Protein AF-A0A7S4FDJ5-F1 (afdb_monomer)

Radius of gyration: 20.43 Å; Cα contacts (8 Å, |Δi|>4): 262; chains: 1; bounding box: 41×61×43 Å

Secondary structure (DSSP, 8-state):
-B-TTSSEEEEE--EE-BTB-EE---EEEEETTTTEEEEEEESS-PPS-BS-EEEE-TTSEEEEE--EEETTEEE---EEEEE-GGGGS-B-TTS-EEE-EEEEE-S-TTTGGGS---TT--S-----PPPPP-PPPP----------

Structure (mmCIF, N/CA/C/O backbone):
data_AF-A0A7S4FDJ5-F1
#
_entry.id   AF-A0A7S4FDJ5-F1
#
loop_
_atom_site.group_PDB
_atom_site.id
_atom_site.type_symbol
_atom_site.label_atom_id
_atom_site.label_alt_id
_atom_site.label_comp_id
_atom_site.label_asym_id
_atom_site.label_entity_id
_atom_site.label_seq_id
_atom_site.pdbx_PDB_ins_code
_atom_site.Cartn_x
_atom_site.Cartn_y
_atom_site.Cartn_z
_atom_site.occupancy
_atom_site.B_iso_or_equiv
_atom_site.auth_seq_id
_atom_site.auth_comp_id
_atom_site.auth_asym_id
_atom_site.auth_atom_id
_atom_site.pdbx_PDB_model_num
ATOM 1 N N . ALA A 1 1 ? 2.065 -1.115 7.307 1.00 95.06 1 ALA A N 1
ATOM 2 C CA . ALA A 1 1 ? 1.597 -0.122 8.303 1.00 95.06 1 ALA A CA 1
ATOM 3 C C . ALA A 1 1 ? 0.457 -0.717 9.131 1.00 95.06 1 ALA A C 1
ATOM 5 O O . ALA A 1 1 ? -0.239 -1.578 8.614 1.00 95.06 1 ALA A O 1
ATOM 6 N N . VAL A 1 2 ? 0.258 -0.301 10.382 1.00 95.44 2 VAL A N 1
ATOM 7 C CA . VAL A 1 2 ? -0.834 -0.790 11.257 1.00 95.44 2 VAL A CA 1
ATOM 8 C C . VAL A 1 2 ? -1.870 0.324 11.432 1.00 95.44 2 VAL A C 1
ATOM 10 O O . VAL A 1 2 ? -1.478 1.490 11.444 1.00 95.44 2 VAL A O 1
ATOM 13 N N . ASP A 1 3 ? -3.166 -0.003 11.499 1.00 93.00 3 ASP A N 1
ATOM 14 C CA . ASP A 1 3 ? -4.212 0.993 11.783 1.00 93.00 3 ASP A CA 1
ATOM 15 C C . ASP A 1 3 ? -4.062 1.628 13.181 1.00 93.00 3 ASP A C 1
ATOM 17 O O . ASP A 1 3 ? -3.417 1.049 14.057 1.00 93.00 3 ASP A O 1
ATOM 21 N N . PRO A 1 4 ? -4.646 2.819 13.420 1.00 92.62 4 PRO A N 1
ATOM 22 C CA . PRO A 1 4 ? -4.524 3.505 14.711 1.00 92.62 4 PRO A CA 1
ATOM 23 C C . PRO A 1 4 ? -5.049 2.691 15.900 1.00 92.62 4 PRO A C 1
ATOM 25 O O . PRO A 1 4 ? -4.560 2.846 17.015 1.00 92.62 4 PRO A O 1
ATOM 28 N N . ASP A 1 5 ? -6.019 1.810 15.649 1.00 91.38 5 ASP A N 1
ATOM 29 C CA . ASP A 1 5 ? -6.615 0.937 16.659 1.00 91.38 5 ASP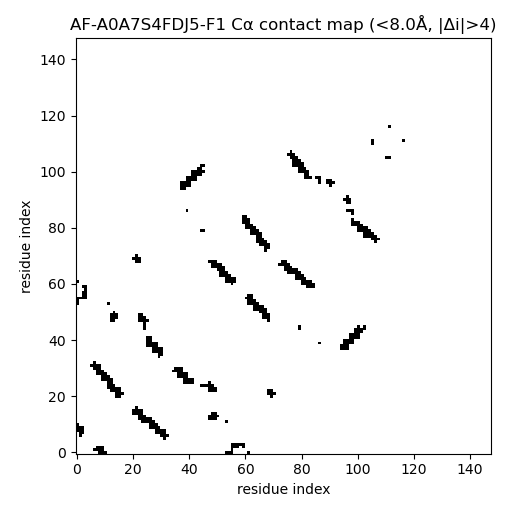 A CA 1
ATOM 30 C C . ASP A 1 5 ? -5.785 -0.332 16.935 1.00 91.38 5 ASP A C 1
ATOM 32 O O . ASP A 1 5 ? -6.124 -1.091 17.845 1.00 91.38 5 ASP A O 1
ATOM 36 N N . GLY A 1 6 ? -4.746 -0.620 16.144 1.00 92.88 6 GLY A N 1
ATOM 37 C CA . GLY A 1 6 ? -3.955 -1.847 16.272 1.00 92.88 6 GLY A CA 1
ATOM 38 C C . GLY A 1 6 ? -4.717 -3.134 15.927 1.00 92.88 6 GLY A C 1
ATOM 39 O O . GLY A 1 6 ? -4.347 -4.211 16.389 1.00 92.88 6 GLY A O 1
ATOM 40 N N . LYS A 1 7 ? -5.799 -3.047 15.148 1.00 91.50 7 LYS A N 1
ATOM 41 C CA . LYS A 1 7 ? -6.683 -4.167 14.778 1.00 91.50 7 LYS A CA 1
ATOM 42 C C . LYS A 1 7 ? -6.348 -4.766 13.422 1.00 91.50 7 LYS A C 1
ATOM 44 O O . LYS A 1 7 ? -6.707 -5.921 13.162 1.00 91.50 7 LYS A O 1
ATOM 49 N N . ALA A 1 8 ? -5.701 -4.001 12.550 1.00 93.44 8 ALA A N 1
ATOM 50 C CA . ALA A 1 8 ? -5.352 -4.461 11.221 1.00 93.44 8 ALA A CA 1
ATOM 51 C C . ALA A 1 8 ? -3.992 -3.955 10.746 1.00 93.44 8 ALA A C 1
ATOM 53 O O . ALA A 1 8 ? -3.604 -2.810 10.969 1.00 93.44 8 ALA A O 1
ATOM 54 N N . MET A 1 9 ? -3.295 -4.820 10.016 1.00 96.00 9 MET A N 1
ATOM 55 C CA . MET A 1 9 ? -2.073 -4.479 9.300 1.00 96.00 9 MET A CA 1
ATOM 56 C C . MET A 1 9 ? -2.365 -4.351 7.807 1.00 96.00 9 MET A C 1
ATOM 58 O O . MET A 1 9 ? -3.136 -5.125 7.250 1.00 96.00 9 MET A O 1
ATOM 62 N N . TYR A 1 10 ? -1.718 -3.389 7.162 1.00 95.94 10 TYR A N 1
ATOM 63 C CA . TYR A 1 10 ? -1.822 -3.105 5.740 1.00 95.94 10 TYR A CA 1
ATOM 64 C C . TYR A 1 10 ? -0.460 -3.268 5.079 1.00 95.94 10 TYR A C 1
ATOM 66 O O . TYR A 1 10 ? 0.544 -2.730 5.569 1.00 95.94 10 TYR A O 1
ATOM 74 N N . VAL A 1 11 ? -0.445 -3.993 3.964 1.00 97.69 11 VAL A N 1
ATOM 75 C CA . VAL A 1 11 ? 0.749 -4.291 3.171 1.00 97.69 11 VAL A CA 1
ATOM 76 C C . VAL A 1 11 ? 0.460 -3.927 1.725 1.00 97.69 11 VAL A C 1
ATOM 78 O O . VAL A 1 11 ? -0.496 -4.432 1.147 1.00 97.69 11 VAL A O 1
ATOM 81 N N . PHE A 1 12 ? 1.271 -3.036 1.165 1.00 97.75 12 PHE A N 1
ATOM 82 C CA . PHE A 1 12 ? 1.195 -2.637 -0.234 1.00 97.75 12 PHE A CA 1
ATOM 83 C C . PHE A 1 12 ? 2.441 -3.128 -0.966 1.00 97.75 12 PHE A C 1
ATOM 85 O O . PHE A 1 12 ? 3.538 -3.051 -0.416 1.00 97.75 12 PHE A O 1
ATOM 92 N N . GLY A 1 13 ? 2.278 -3.594 -2.200 1.00 97.38 13 GLY A N 1
ATOM 93 C CA . GLY A 1 13 ? 3.375 -3.887 -3.117 1.00 97.38 13 GLY A CA 1
ATOM 94 C C . GLY A 1 13 ? 4.389 -4.916 -2.605 1.00 97.38 13 GLY A C 1
ATOM 95 O O . GLY A 1 13 ? 4.030 -5.963 -2.074 1.00 97.38 13 GLY A O 1
ATOM 96 N N . GLY A 1 14 ? 5.678 -4.635 -2.812 1.00 97.19 14 GLY A N 1
ATOM 97 C CA . GLY A 1 14 ? 6.773 -5.581 -2.572 1.00 97.19 14 GLY A CA 1
ATOM 98 C C . GLY A 1 14 ? 7.261 -6.233 -3.865 1.00 97.19 14 GLY A C 1
ATOM 99 O O . GLY A 1 14 ? 6.820 -5.868 -4.955 1.00 97.19 14 GLY A O 1
ATOM 100 N N . ALA A 1 15 ? 8.206 -7.167 -3.761 1.00 95.94 15 ALA A N 1
ATOM 101 C CA . ALA A 1 15 ? 8.771 -7.863 -4.912 1.00 95.94 15 ALA A CA 1
ATOM 102 C C . ALA A 1 15 ? 8.858 -9.370 -4.676 1.00 95.94 15 ALA A C 1
ATOM 104 O O . ALA A 1 15 ? 9.238 -9.829 -3.603 1.00 95.94 15 ALA A O 1
ATOM 105 N N . ASP A 1 16 ? 8.534 -10.125 -5.720 1.00 93.94 16 ASP A N 1
ATOM 106 C CA . ASP A 1 16 ? 8.786 -11.558 -5.802 1.00 93.94 16 ASP A CA 1
ATOM 107 C C . ASP A 1 16 ? 9.920 -11.789 -6.802 1.00 93.94 16 ASP A C 1
ATOM 109 O O . ASP A 1 16 ? 9.777 -11.484 -7.986 1.00 93.94 16 ASP A O 1
ATOM 113 N N . CYS A 1 17 ? 11.054 -12.291 -6.315 1.00 91.31 17 CYS A N 1
ATOM 114 C CA . CYS A 1 17 ? 12.243 -12.589 -7.114 1.00 91.31 17 CYS A CA 1
ATOM 115 C C . CYS A 1 17 ? 12.453 -14.092 -7.355 1.00 91.31 17 CYS A C 1
ATOM 117 O O . CYS A 1 17 ? 13.524 -14.483 -7.812 1.00 91.31 17 CYS A O 1
ATOM 119 N N . SER A 1 18 ? 11.453 -14.939 -7.085 1.00 92.06 18 SER A N 1
ATOM 120 C CA . SER A 1 18 ? 11.556 -16.390 -7.306 1.00 92.06 18 SER A CA 1
ATOM 121 C C . SER A 1 18 ? 11.685 -16.775 -8.789 1.00 92.06 18 SER A C 1
ATOM 123 O O . SER A 1 18 ? 12.358 -17.750 -9.114 1.00 92.06 18 SER A O 1
ATOM 125 N N . ALA A 1 19 ? 11.089 -15.994 -9.698 1.00 85.75 19 ALA A N 1
ATOM 126 C CA . ALA A 1 19 ? 11.122 -16.218 -11.147 1.00 85.75 19 ALA A CA 1
ATOM 127 C C . ALA A 1 19 ? 11.228 -14.889 -11.918 1.00 85.75 19 ALA A C 1
ATOM 129 O O . ALA A 1 19 ? 10.301 -14.466 -12.621 1.00 85.75 19 ALA A O 1
ATOM 130 N N . GLY A 1 20 ? 12.378 -14.228 -11.754 1.00 86.38 20 GLY A N 1
ATOM 131 C CA . GLY A 1 20 ? 12.600 -12.853 -12.197 1.00 86.38 20 GLY A CA 1
ATOM 132 C C . GLY A 1 20 ? 11.916 -11.871 -11.249 1.00 86.38 20 GLY A C 1
ATOM 133 O O . GLY A 1 20 ? 10.765 -12.066 -10.871 1.00 86.38 20 GLY A O 1
ATOM 134 N N . CYS A 1 21 ? 12.630 -10.829 -10.830 1.00 88.75 21 CYS A N 1
ATOM 135 C CA . CYS A 1 21 ? 12.099 -9.876 -9.864 1.00 88.75 21 CYS A CA 1
ATOM 136 C C . CYS A 1 21 ? 10.904 -9.099 -10.427 1.00 88.75 21 CYS A C 1
ATOM 138 O O . CYS A 1 21 ? 11.037 -8.308 -11.362 1.00 88.75 21 CYS A O 1
ATOM 140 N N . LYS A 1 22 ? 9.725 -9.327 -9.843 1.00 93.31 22 LYS A N 1
ATOM 141 C CA . LYS A 1 22 ? 8.463 -8.682 -10.211 1.00 93.31 22 LYS A CA 1
ATOM 142 C C . LYS A 1 22 ? 7.915 -7.923 -9.018 1.00 93.31 22 LYS A C 1
ATOM 144 O O . LYS A 1 22 ? 7.561 -8.526 -8.005 1.00 93.31 22 LYS A O 1
ATOM 149 N N . CYS A 1 23 ? 7.814 -6.606 -9.158 1.00 96.12 23 CYS A N 1
ATOM 150 C CA . CYS A 1 23 ? 7.136 -5.780 -8.168 1.00 96.12 23 CYS A CA 1
ATOM 151 C C . CYS A 1 23 ? 5.621 -5.988 -8.242 1.00 96.12 23 CYS A C 1
ATOM 153 O O . CYS A 1 23 ? 5.075 -6.215 -9.326 1.00 96.12 23 CYS A O 1
ATOM 155 N N . LYS A 1 24 ? 4.959 -5.862 -7.095 1.00 96.44 24 LYS A N 1
ATOM 156 C CA . LYS A 1 24 ? 3.506 -5.928 -6.941 1.00 96.44 24 LYS A CA 1
ATOM 157 C C . LYS A 1 24 ? 2.918 -4.535 -6.703 1.00 96.44 24 LYS A C 1
ATOM 159 O O . LYS A 1 24 ? 3.627 -3.622 -6.276 1.00 96.44 24 LYS A O 1
ATOM 164 N N . ASP A 1 25 ? 1.637 -4.388 -6.998 1.00 96.06 25 ASP A N 1
ATOM 165 C CA . ASP A 1 25 ? 0.800 -3.195 -6.807 1.00 96.06 25 ASP A CA 1
ATOM 166 C C . ASP A 1 25 ? -0.472 -3.498 -5.999 1.00 96.06 25 ASP A C 1
ATOM 168 O O . ASP A 1 25 ? -1.356 -2.651 -5.875 1.00 96.06 25 ASP A O 1
ATOM 172 N N . ASP A 1 26 ? -0.591 -4.704 -5.448 1.00 96.06 26 ASP A N 1
ATOM 173 C CA . ASP A 1 26 ? -1.737 -5.092 -4.649 1.00 96.06 26 ASP A CA 1
ATOM 174 C C . ASP A 1 26 ? -1.640 -4.550 -3.220 1.00 96.06 26 ASP A C 1
ATOM 176 O O . ASP A 1 26 ? -0.564 -4.325 -2.657 1.00 96.06 26 ASP A O 1
ATOM 180 N N . LEU A 1 27 ? -2.814 -4.314 -2.637 1.00 96.12 27 LEU A N 1
ATOM 181 C CA . LEU A 1 27 ? -2.975 -3.882 -1.261 1.00 96.12 27 LEU A CA 1
ATOM 182 C C . LEU A 1 27 ? -3.693 -4.981 -0.485 1.00 96.12 27 LEU A C 1
ATOM 184 O O . LEU A 1 27 ? -4.750 -5.463 -0.885 1.00 96.12 27 LEU A O 1
ATOM 188 N N . TRP A 1 28 ? -3.126 -5.350 0.652 1.00 96.00 28 TRP A N 1
ATOM 189 C CA . TRP A 1 28 ? -3.643 -6.391 1.524 1.00 96.00 28 TRP A CA 1
ATOM 190 C C . TRP A 1 28 ? -3.909 -5.845 2.914 1.00 96.00 28 TRP A C 1
ATOM 192 O O . TRP A 1 28 ? -3.139 -5.039 3.438 1.00 96.00 28 TRP A O 1
ATOM 202 N N . ARG A 1 29 ? -4.984 -6.339 3.527 1.00 94.94 29 ARG A N 1
ATOM 203 C CA . ARG A 1 29 ? -5.332 -6.106 4.924 1.00 94.94 29 ARG A CA 1
ATOM 204 C C . ARG A 1 29 ? -5.284 -7.425 5.679 1.00 94.94 29 ARG A C 1
ATOM 206 O O . ARG A 1 29 ? -5.934 -8.386 5.288 1.00 94.94 29 ARG A O 1
ATOM 213 N N . PHE A 1 30 ? -4.579 -7.452 6.797 1.00 94.50 30 PHE A N 1
ATOM 214 C CA . PHE A 1 30 ? -4.612 -8.549 7.752 1.00 94.50 30 PHE A CA 1
ATOM 215 C C . PHE A 1 30 ? -5.416 -8.134 8.976 1.00 94.50 30 PHE A C 1
ATOM 217 O O . PHE A 1 30 ? -5.046 -7.178 9.657 1.00 94.50 30 PHE A O 1
ATOM 224 N N . SER A 1 31 ? -6.505 -8.841 9.270 1.00 93.19 31 SER A N 1
ATOM 225 C CA . SER A 1 31 ? -7.199 -8.711 10.549 1.00 93.19 31 SER A CA 1
ATOM 226 C C . SER A 1 31 ? -6.418 -9.456 11.622 1.00 93.19 31 SER A C 1
ATOM 228 O O . SER A 1 31 ? -6.283 -10.675 11.555 1.00 93.19 31 SER A O 1
ATOM 230 N N . ILE A 1 32 ? -5.951 -8.732 12.638 1.00 92.88 32 ILE A N 1
ATOM 231 C CA . ILE A 1 32 ? -5.180 -9.320 13.740 1.00 92.88 32 ILE A CA 1
ATOM 232 C C . ILE A 1 32 ? -6.076 -10.214 14.601 1.00 92.88 32 ILE A C 1
ATOM 234 O O . ILE A 1 32 ? -5.686 -11.322 14.947 1.00 92.88 32 ILE A O 1
ATOM 238 N N . ALA A 1 33 ? -7.298 -9.762 14.896 1.00 90.62 33 ALA A N 1
ATOM 239 C CA . ALA A 1 33 ? -8.242 -10.520 15.716 1.00 90.62 33 ALA A CA 1
ATOM 240 C C . ALA A 1 33 ? -8.706 -11.821 15.039 1.00 90.62 33 ALA A C 1
ATOM 242 O O . ALA A 1 33 ? -8.822 -12.846 15.704 1.00 90.62 33 ALA A O 1
ATOM 243 N N . ALA A 1 34 ? -8.969 -11.783 13.728 1.00 90.56 34 ALA A N 1
ATOM 244 C CA . ALA A 1 34 ? -9.429 -12.956 12.985 1.00 90.56 34 ALA A CA 1
ATOM 245 C C . ALA A 1 34 ? -8.279 -13.822 12.444 1.00 90.56 34 ALA A C 1
ATOM 247 O O . ALA A 1 34 ? -8.512 -14.958 12.044 1.00 90.56 34 ALA A O 1
ATOM 248 N N . GLY A 1 35 ? -7.052 -13.296 12.392 1.00 92.56 35 GLY A N 1
ATOM 249 C CA . GLY A 1 35 ? -5.919 -13.973 11.761 1.00 92.56 35 GLY A CA 1
ATOM 250 C C . GLY A 1 35 ? -6.099 -14.167 10.252 1.00 92.56 35 GLY A C 1
ATOM 251 O O . GLY A 1 35 ? -5.599 -15.140 9.692 1.00 92.56 35 GLY A O 1
ATOM 252 N N . GLN A 1 36 ? -6.846 -13.279 9.593 1.00 92.94 36 GLN A N 1
ATOM 253 C CA . GLN A 1 36 ? -7.282 -13.449 8.206 1.00 92.94 36 GLN A CA 1
ATOM 254 C C . GLN A 1 36 ? -6.773 -12.332 7.304 1.00 92.94 36 GLN A C 1
ATOM 256 O O . GLN A 1 36 ? -6.809 -11.154 7.665 1.00 92.94 36 GLN A O 1
ATOM 261 N N . TRP A 1 37 ? -6.340 -12.723 6.108 1.00 94.75 37 TRP A N 1
ATOM 262 C CA . TRP A 1 37 ? -5.986 -11.810 5.031 1.00 94.75 37 TRP A CA 1
ATOM 263 C C . TRP A 1 37 ? -7.196 -11.529 4.148 1.00 94.75 37 TRP A C 1
ATOM 265 O O . TRP A 1 37 ? -7.936 -12.438 3.781 1.00 94.75 37 TRP A O 1
ATOM 275 N N . THR A 1 38 ? -7.350 -10.268 3.774 1.00 92.50 38 THR A N 1
ATOM 276 C CA . THR A 1 38 ? -8.339 -9.786 2.814 1.00 92.50 38 THR A CA 1
ATOM 277 C C . THR A 1 38 ? -7.613 -8.930 1.795 1.00 92.50 38 THR A C 1
ATOM 279 O O . THR A 1 38 ? -6.866 -8.016 2.167 1.00 92.50 38 THR A O 1
ATOM 282 N N . ARG A 1 39 ? -7.820 -9.211 0.510 1.00 93.06 39 ARG A N 1
ATOM 283 C CA . ARG A 1 39 ? -7.278 -8.366 -0.545 1.00 93.06 39 ARG A CA 1
ATOM 284 C C . ARG A 1 39 ? -8.150 -7.126 -0.686 1.00 93.06 39 ARG A C 1
ATOM 286 O O . ARG A 1 39 ? -9.379 -7.199 -0.669 1.00 93.06 39 ARG A O 1
ATOM 293 N N . LEU A 1 40 ? -7.502 -5.975 -0.811 1.00 92.12 40 LEU A N 1
ATOM 294 C CA . LEU A 1 40 ? -8.169 -4.724 -1.121 1.00 92.12 40 LEU A CA 1
ATOM 295 C C . LEU A 1 40 ? -8.020 -4.462 -2.617 1.00 92.12 40 LEU A C 1
ATOM 297 O O . LEU A 1 40 ? -6.915 -4.238 -3.112 1.00 92.12 40 LEU A O 1
ATOM 301 N N . VAL A 1 41 ? -9.130 -4.520 -3.350 1.00 89.62 41 VAL A N 1
ATOM 302 C CA . VAL A 1 41 ? -9.148 -4.286 -4.796 1.00 89.62 41 VAL A CA 1
ATOM 303 C C . VAL A 1 41 ? -9.001 -2.790 -5.041 1.00 89.62 41 VAL A C 1
ATOM 305 O O . VAL A 1 41 ? -9.942 -2.016 -4.862 1.00 89.62 41 VAL A O 1
ATOM 308 N N . VAL A 1 42 ? -7.791 -2.402 -5.436 1.00 87.81 42 VAL A N 1
ATOM 309 C CA . VAL A 1 42 ? -7.414 -1.027 -5.764 1.00 87.81 42 VAL A CA 1
ATOM 310 C C . VAL A 1 42 ? -7.789 -0.734 -7.215 1.00 87.81 42 VAL A C 1
ATOM 312 O O . VAL A 1 42 ? -7.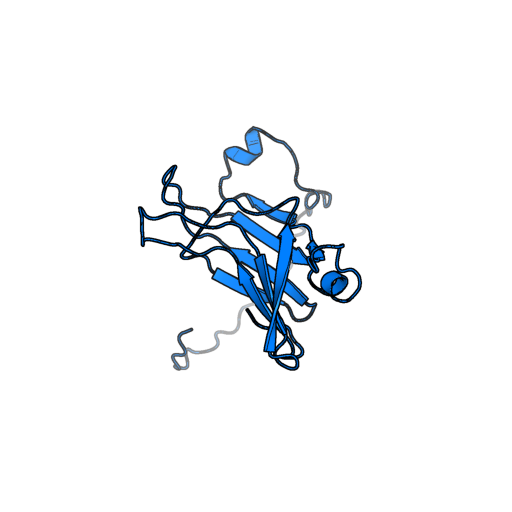206 -1.326 -8.119 1.00 87.81 42 VAL A O 1
ATOM 315 N N . GLN A 1 43 ? -8.747 0.167 -7.462 1.00 85.00 43 GLN A N 1
ATOM 316 C CA . GLN A 1 43 ? -9.095 0.544 -8.847 1.00 85.00 43 GLN A CA 1
ATOM 317 C C . GLN A 1 43 ? -8.162 1.629 -9.394 1.00 85.00 43 GLN A C 1
ATOM 319 O O . GLN A 1 43 ? -7.780 1.595 -10.560 1.00 85.00 43 GLN A O 1
ATOM 324 N N . THR A 1 44 ? -7.772 2.567 -8.530 1.00 89.81 44 THR A N 1
ATOM 325 C CA . THR A 1 44 ? -6.811 3.636 -8.825 1.00 89.81 44 THR A CA 1
ATOM 326 C C . THR A 1 44 ? -5.731 3.618 -7.755 1.00 89.81 44 THR A C 1
ATOM 328 O O . THR A 1 44 ? -6.060 3.656 -6.572 1.00 89.81 44 THR A O 1
ATOM 331 N N 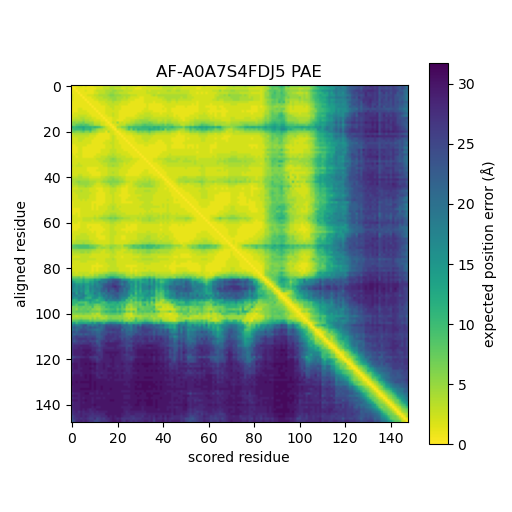. GLY A 1 45 ? -4.454 3.562 -8.132 1.00 92.94 45 GLY A N 1
ATOM 332 C CA . GLY A 1 45 ? -3.370 3.463 -7.159 1.00 92.94 45 GLY A CA 1
ATOM 333 C C . GLY A 1 45 ? -1.971 3.659 -7.745 1.00 92.94 45 GLY A C 1
ATOM 334 O O . GLY A 1 45 ? -1.826 3.907 -8.944 1.00 92.94 45 GLY A O 1
ATOM 335 N N . PRO A 1 46 ? -0.936 3.555 -6.894 1.00 94.75 46 PRO A N 1
ATOM 336 C CA . PRO A 1 46 ? 0.452 3.635 -7.308 1.00 94.75 46 PRO A CA 1
ATOM 337 C C . PRO A 1 46 ? 0.806 2.477 -8.237 1.00 94.75 46 PRO A C 1
ATOM 339 O O . PRO A 1 46 ? 0.366 1.351 -8.022 1.00 94.75 46 PRO A O 1
ATOM 342 N N . ASN A 1 47 ? 1.703 2.727 -9.194 1.00 94.75 47 ASN A N 1
ATOM 343 C CA . ASN A 1 47 ? 2.354 1.646 -9.937 1.00 94.75 47 ASN A CA 1
ATOM 344 C C . ASN A 1 47 ? 3.046 0.658 -8.989 1.00 94.75 47 ASN A C 1
ATOM 346 O O . ASN A 1 47 ? 3.476 1.034 -7.889 1.00 94.75 47 ASN A O 1
ATOM 350 N N . ASN A 1 48 ? 3.215 -0.571 -9.472 1.00 96.44 48 ASN A N 1
ATOM 351 C CA . ASN A 1 48 ? 3.903 -1.638 -8.765 1.00 96.44 48 ASN A CA 1
ATOM 352 C C . ASN A 1 48 ? 5.288 -1.204 -8.285 1.00 96.44 48 ASN A C 1
ATOM 354 O O . ASN A 1 48 ? 6.079 -0.647 -9.044 1.00 96.44 48 ASN A O 1
ATOM 358 N N . ARG A 1 49 ? 5.584 -1.448 -7.008 1.00 97.31 49 ARG A N 1
ATOM 359 C CA . ARG A 1 49 ? 6.810 -0.940 -6.388 1.00 97.31 49 ARG A CA 1
ATOM 360 C C . ARG A 1 49 ? 7.239 -1.729 -5.164 1.00 97.31 49 ARG A C 1
ATOM 362 O O . ARG A 1 49 ? 6.426 -2.299 -4.439 1.00 97.31 49 ARG A O 1
ATOM 369 N N . HIS A 1 50 ? 8.531 -1.678 -4.887 1.00 97.06 50 HIS A N 1
ATOM 370 C CA . HIS A 1 50 ? 9.148 -2.146 -3.645 1.00 97.06 50 HIS A CA 1
ATOM 371 C C . HIS A 1 50 ? 10.071 -1.060 -3.067 1.00 97.06 50 HIS A C 1
ATOM 373 O O . HIS A 1 50 ? 10.156 0.021 -3.648 1.00 97.06 50 HIS A O 1
ATOM 379 N N . PHE A 1 51 ? 10.690 -1.300 -1.905 1.00 97.12 51 PHE A N 1
ATOM 380 C CA . PHE A 1 51 ? 11.484 -0.296 -1.164 1.00 97.12 51 PHE A CA 1
ATOM 381 C C . PHE A 1 51 ? 10.788 1.066 -0.962 1.00 97.12 51 PHE A C 1
ATOM 383 O O . PHE A 1 51 ? 11.438 2.095 -0.805 1.00 97.12 51 PHE A O 1
ATOM 390 N N . HIS A 1 52 ? 9.456 1.085 -0.974 1.00 97.81 52 HIS A N 1
ATOM 391 C CA . HIS A 1 52 ? 8.671 2.268 -0.651 1.00 97.81 52 HIS A CA 1
ATOM 392 C C . HIS A 1 52 ? 8.492 2.374 0.866 1.00 97.81 52 HIS A C 1
ATOM 394 O O . HIS A 1 52 ? 8.549 1.373 1.586 1.00 97.81 52 HIS A O 1
ATOM 400 N N . SER A 1 53 ? 8.196 3.579 1.339 1.00 98.00 53 SER A N 1
ATOM 401 C CA . SER A 1 53 ? 7.793 3.808 2.726 1.00 98.00 53 SER A CA 1
ATOM 402 C C . SER A 1 53 ? 6.273 3.806 2.833 1.00 98.00 53 SER A C 1
ATOM 404 O O . SER A 1 53 ? 5.587 4.375 1.984 1.00 98.00 53 SER A O 1
ATOM 406 N N . GLY A 1 54 ? 5.744 3.178 3.884 1.00 97.12 54 GLY A N 1
ATOM 407 C CA . GLY A 1 54 ? 4.309 3.118 4.155 1.00 97.12 54 GLY A CA 1
ATOM 408 C C . GLY A 1 54 ? 3.984 3.539 5.584 1.00 97.12 54 GLY A C 1
ATOM 409 O O . GLY A 1 54 ? 4.458 2.904 6.526 1.00 97.12 54 GLY A O 1
ATOM 410 N N . VAL A 1 55 ? 3.146 4.564 5.758 1.00 97.19 55 VAL A N 1
ATOM 411 C CA . VAL A 1 55 ? 2.760 5.088 7.081 1.00 97.19 55 VAL A CA 1
ATOM 412 C C . VAL A 1 55 ? 1.248 5.219 7.216 1.00 97.19 55 VAL A C 1
ATOM 414 O O . VAL A 1 55 ? 0.553 5.533 6.254 1.00 97.19 55 VAL A O 1
ATOM 417 N N . MET A 1 56 ? 0.729 4.974 8.416 1.00 96.50 56 MET A N 1
ATOM 418 C CA . MET A 1 56 ? -0.690 5.145 8.723 1.00 96.50 56 MET A CA 1
ATOM 419 C C . MET A 1 56 ? -0.900 6.441 9.502 1.00 96.50 56 MET A C 1
ATOM 421 O O . MET A 1 56 ? -0.208 6.685 10.489 1.00 96.50 56 MET A O 1
ATOM 425 N N . SER A 1 57 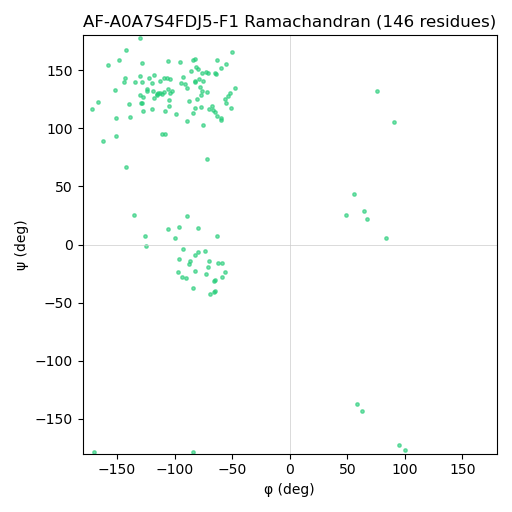? -1.868 7.258 9.089 1.00 94.62 57 SER A N 1
ATOM 426 C CA . SER A 1 57 ? -2.262 8.441 9.854 1.00 94.62 57 SER A CA 1
ATOM 427 C C . SER A 1 57 ? -3.229 8.096 10.991 1.00 94.62 57 SER A C 1
ATOM 429 O O . SER A 1 57 ? -3.960 7.107 10.901 1.00 94.62 57 SER A O 1
ATOM 431 N N . PRO A 1 58 ? -3.362 8.964 12.012 1.00 91.81 58 PRO A N 1
ATOM 432 C CA . PRO A 1 58 ? -4.373 8.804 13.063 1.00 91.81 58 PRO A CA 1
ATOM 433 C C . PRO A 1 58 ? -5.825 8.767 12.558 1.00 91.81 58 PRO A C 1
ATOM 435 O O . PRO A 1 58 ? -6.717 8.358 13.290 1.00 91.81 58 PRO A O 1
ATOM 438 N N . ARG A 1 59 ? -6.081 9.200 11.315 1.00 89.75 59 ARG A N 1
ATOM 439 C CA . ARG A 1 59 ? -7.409 9.175 10.677 1.00 89.75 59 ARG A CA 1
ATOM 440 C C . ARG A 1 59 ? -7.621 7.945 9.788 1.00 89.75 59 ARG A C 1
ATOM 442 O O . ARG A 1 59 ? -8.543 7.942 8.981 1.00 89.75 59 ARG A O 1
ATOM 449 N N . ALA A 1 60 ? -6.770 6.925 9.929 1.00 90.31 60 ALA A N 1
ATOM 450 C CA . ALA A 1 60 ? -6.798 5.703 9.130 1.00 90.31 60 ALA A CA 1
ATOM 451 C C . ALA A 1 60 ? -6.709 5.968 7.612 1.00 90.31 60 ALA A C 1
ATOM 453 O O . ALA A 1 60 ? -7.410 5.361 6.800 1.00 90.31 60 ALA A O 1
ATOM 454 N N . SER A 1 61 ? -5.804 6.877 7.240 1.00 92.38 61 SER A N 1
ATOM 455 C CA . SER A 1 61 ? -5.337 7.025 5.862 1.00 92.38 61 SER A CA 1
ATOM 456 C C . SER A 1 61 ? -3.935 6.433 5.746 1.00 92.38 61 SER A C 1
ATOM 458 O O . SER A 1 61 ? -3.027 6.829 6.482 1.00 92.38 61 SER A O 1
ATOM 460 N N . LEU A 1 62 ? -3.766 5.490 4.824 1.00 95.69 62 LEU A N 1
ATOM 461 C CA . LEU A 1 62 ? -2.484 4.871 4.506 1.00 95.69 62 LEU A CA 1
ATOM 462 C C . LEU A 1 62 ? -1.769 5.713 3.452 1.00 95.69 62 LEU A C 1
ATOM 464 O O . LEU A 1 62 ? -2.301 5.905 2.364 1.00 95.69 62 LEU A O 1
ATOM 468 N N . TYR A 1 63 ? -0.555 6.159 3.751 1.00 96.44 63 TYR A N 1
ATOM 469 C CA . TYR A 1 63 ? 0.299 6.882 2.818 1.00 96.44 63 TYR A CA 1
ATOM 470 C C . TYR A 1 63 ? 1.429 5.989 2.326 1.00 96.44 63 TYR A C 1
ATOM 472 O O . TYR A 1 63 ? 2.091 5.336 3.133 1.00 96.44 63 TYR A O 1
ATOM 480 N N . ILE A 1 64 ? 1.664 6.004 1.017 1.00 98.00 64 ILE A N 1
ATOM 481 C CA . ILE A 1 64 ? 2.771 5.328 0.343 1.00 98.00 64 ILE A CA 1
ATOM 482 C C . ILE A 1 64 ? 3.637 6.388 -0.326 1.00 98.00 64 ILE A C 1
ATOM 484 O O . ILE A 1 64 ? 3.129 7.195 -1.104 1.00 98.00 64 ILE A O 1
ATOM 488 N N . PHE A 1 65 ? 4.934 6.380 -0.034 1.00 97.44 65 PHE A N 1
ATOM 489 C CA . PHE A 1 65 ? 5.895 7.304 -0.626 1.00 97.44 65 PHE A CA 1
ATOM 490 C C . PHE A 1 65 ? 7.035 6.559 -1.313 1.00 97.44 65 PHE A C 1
ATOM 492 O O . PHE A 1 65 ? 7.637 5.646 -0.741 1.00 97.44 65 PHE A O 1
ATOM 499 N N . GLY A 1 66 ? 7.348 7.009 -2.527 1.00 96.88 66 GLY A N 1
ATOM 500 C CA . GLY A 1 66 ? 8.546 6.617 -3.257 1.00 96.88 66 GLY A CA 1
ATOM 501 C C . GLY A 1 66 ? 8.609 5.130 -3.601 1.00 96.88 66 GLY A C 1
ATOM 502 O O . GLY A 1 66 ? 7.590 4.521 -3.939 1.00 96.88 66 GLY A O 1
ATOM 503 N N . GLY A 1 67 ? 9.816 4.566 -3.539 1.00 97.69 67 GLY A N 1
ATOM 504 C CA . GLY A 1 67 ? 10.137 3.196 -3.939 1.00 97.69 67 GLY A CA 1
ATOM 505 C C . GLY A 1 67 ? 10.659 3.096 -5.369 1.00 97.69 67 GLY A C 1
ATOM 506 O O . GLY A 1 67 ? 10.898 4.098 -6.042 1.00 97.69 67 GLY A O 1
ATOM 507 N N . GLU A 1 68 ? 10.823 1.872 -5.850 1.00 96.12 68 GLU A N 1
ATOM 508 C CA . GLU A 1 68 ? 11.273 1.598 -7.216 1.00 96.12 68 GLU A CA 1
ATOM 509 C C . GLU A 1 68 ? 10.560 0.378 -7.814 1.00 96.12 68 GLU A C 1
ATOM 511 O O . GLU A 1 68 ? 9.887 -0.379 -7.111 1.00 96.12 68 GLU A O 1
ATOM 516 N N . SER A 1 69 ? 10.700 0.192 -9.123 1.00 95.75 69 SER A N 1
ATOM 517 C CA . SER A 1 69 ? 10.200 -0.969 -9.868 1.00 95.75 69 SER A CA 1
ATOM 518 C C . SER A 1 69 ? 11.309 -1.585 -10.713 1.00 95.75 69 SER A C 1
ATOM 520 O O . SER A 1 69 ? 12.262 -0.897 -11.062 1.00 95.75 69 SE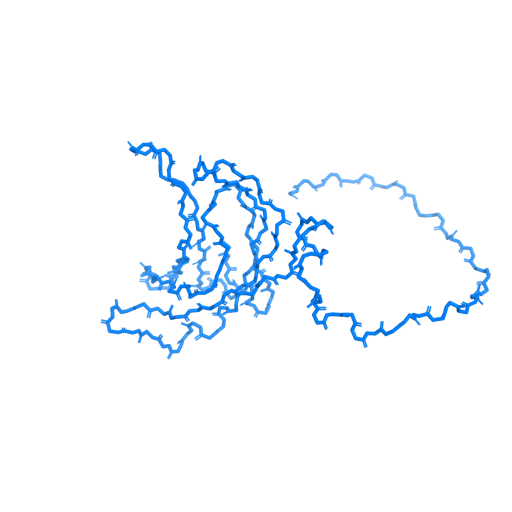R A O 1
ATOM 522 N N . TYR A 1 70 ? 11.192 -2.874 -11.048 1.00 91.62 70 TYR A N 1
ATOM 523 C CA . TYR A 1 70 ? 12.188 -3.582 -11.865 1.00 91.62 70 TYR A CA 1
ATOM 524 C C . TYR A 1 70 ? 11.929 -3.527 -13.378 1.00 91.62 70 TYR A C 1
ATOM 526 O O . TYR A 1 70 ? 12.872 -3.631 -14.160 1.00 91.62 70 TYR A O 1
ATOM 534 N N . SER A 1 71 ? 10.671 -3.409 -13.816 1.00 85.81 71 SER A N 1
ATOM 535 C CA . SER A 1 71 ? 10.311 -3.475 -15.239 1.00 85.81 71 SER A CA 1
ATOM 536 C C . SER A 1 71 ? 9.052 -2.644 -15.549 1.00 85.81 71 SER A C 1
ATOM 538 O O . SER A 1 71 ? 7.960 -3.052 -15.150 1.00 85.81 71 SER A O 1
ATOM 540 N N . PRO A 1 72 ? 9.188 -1.497 -16.250 1.00 86.56 72 PRO A N 1
ATOM 541 C CA . PRO A 1 72 ? 10.458 -0.817 -16.526 1.00 86.56 72 PRO A CA 1
ATOM 542 C C . PRO A 1 72 ? 1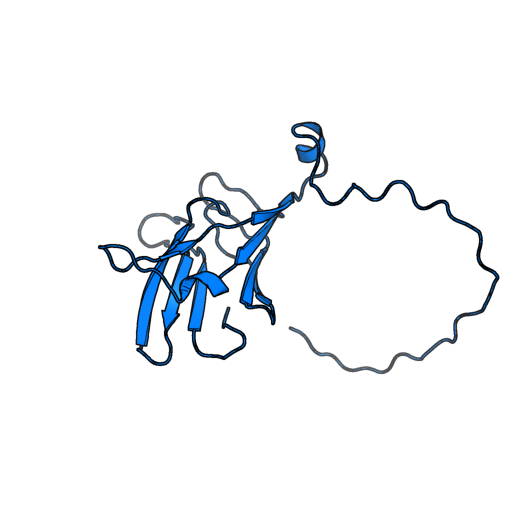1.156 -0.420 -15.220 1.00 86.56 72 PRO A C 1
ATOM 544 O O . PRO A 1 72 ? 10.491 -0.193 -14.215 1.00 86.56 72 PRO A O 1
ATOM 547 N N . TYR A 1 73 ? 12.488 -0.333 -15.222 1.00 90.94 73 TYR A N 1
ATOM 548 C CA . TYR A 1 73 ? 13.190 0.169 -14.045 1.00 90.94 73 TYR A CA 1
ATOM 549 C C . TYR A 1 73 ? 12.875 1.655 -13.848 1.00 90.94 73 TYR A C 1
ATOM 551 O O . TYR A 1 73 ? 13.135 2.464 -14.741 1.00 90.94 73 TYR A O 1
ATOM 559 N N . LYS A 1 74 ? 12.281 2.013 -12.707 1.00 91.44 74 LYS A N 1
ATOM 560 C CA . LYS A 1 74 ? 11.880 3.393 -12.399 1.00 91.44 74 LYS A CA 1
ATOM 561 C C . LYS A 1 74 ? 11.895 3.639 -10.897 1.00 91.44 74 LYS A C 1
ATOM 563 O O . LYS A 1 74 ? 11.299 2.864 -10.151 1.00 91.44 74 LYS A O 1
ATOM 568 N N . TYR A 1 75 ? 12.495 4.757 -10.490 1.00 94.06 75 TYR A N 1
ATOM 569 C CA . TYR A 1 75 ? 12.317 5.336 -9.161 1.00 94.06 75 TYR A CA 1
ATOM 570 C C . TYR A 1 75 ? 11.042 6.168 -9.106 1.00 94.06 75 TYR A C 1
ATOM 572 O O . TYR A 1 75 ? 10.708 6.900 -10.042 1.00 94.06 75 TYR A O 1
ATOM 580 N N . PHE A 1 76 ? 10.348 6.076 -7.984 1.00 93.50 76 PHE A N 1
ATOM 581 C CA . PHE A 1 76 ? 9.168 6.867 -7.701 1.00 93.50 76 PHE A CA 1
ATOM 582 C C . PHE A 1 76 ? 9.496 7.936 -6.663 1.00 93.50 76 PHE A C 1
ATOM 584 O O . PHE A 1 76 ? 10.253 7.702 -5.725 1.00 93.50 76 PHE A O 1
ATOM 591 N N . ASN A 1 77 ? 8.893 9.108 -6.832 1.00 93.12 77 ASN A N 1
ATOM 592 C CA . ASN A 1 77 ? 8.971 10.225 -5.890 1.00 93.12 77 ASN A CA 1
ATOM 593 C C . ASN A 1 77 ? 7.576 10.839 -5.662 1.00 93.12 77 ASN A C 1
ATOM 595 O O . ASN A 1 77 ? 7.421 12.027 -5.400 1.00 93.12 77 ASN A O 1
ATOM 599 N N . ASP A 1 78 ? 6.532 10.032 -5.858 1.00 93.31 78 ASP A N 1
ATOM 600 C CA . ASP A 1 78 ? 5.142 10.399 -5.631 1.00 93.31 78 ASP A CA 1
ATOM 601 C C . ASP A 1 78 ? 4.666 9.972 -4.238 1.00 93.31 78 ASP A C 1
ATOM 603 O O . ASP A 1 78 ? 5.213 9.056 -3.615 1.00 93.31 78 ASP A O 1
ATOM 607 N N . VAL A 1 79 ? 3.627 10.658 -3.759 1.00 95.94 79 VAL A N 1
ATOM 608 C CA . VAL A 1 79 ? 2.886 10.288 -2.549 1.00 95.94 79 VAL A CA 1
ATOM 609 C C . VAL A 1 79 ? 1.499 9.837 -2.967 1.00 95.94 79 VAL A C 1
ATOM 611 O O . VAL A 1 79 ? 0.798 10.550 -3.686 1.00 95.94 79 VAL A O 1
ATOM 614 N N . TRP A 1 80 ? 1.093 8.676 -2.475 1.00 95.94 80 TRP A N 1
ATOM 615 C CA . TRP A 1 80 ? -0.256 8.149 -2.617 1.00 95.94 80 TRP A CA 1
ATOM 616 C C . TRP A 1 80 ? -0.907 7.995 -1.257 1.00 95.94 80 TRP A C 1
ATOM 618 O O . TRP A 1 80 ? -0.242 7.643 -0.286 1.00 95.94 80 TRP A O 1
ATOM 628 N N . ARG A 1 81 ? -2.215 8.215 -1.204 1.00 94.81 81 ARG A N 1
ATOM 629 C CA . ARG A 1 81 ? -3.047 8.045 -0.020 1.00 94.81 81 ARG A CA 1
ATOM 630 C C . ARG A 1 81 ? -4.183 7.081 -0.324 1.00 94.81 81 ARG A C 1
ATOM 632 O O . ARG A 1 81 ? -4.896 7.278 -1.299 1.00 94.81 81 ARG A O 1
ATOM 639 N N . PHE A 1 82 ? -4.409 6.110 0.549 1.00 92.25 82 PHE A N 1
ATOM 640 C CA . PHE A 1 82 ? -5.600 5.265 0.560 1.00 92.25 82 PHE A CA 1
ATOM 641 C C . PHE A 1 82 ? -6.422 5.555 1.811 1.00 92.25 82 PHE A C 1
ATOM 643 O O . PHE A 1 82 ? -5.887 5.536 2.922 1.00 92.25 82 PHE A O 1
ATOM 650 N N . ASP A 1 83 ? -7.723 5.778 1.650 1.00 86.75 83 ASP A N 1
ATOM 651 C CA . ASP A 1 83 ? -8.645 5.866 2.781 1.00 86.75 83 ASP A CA 1
ATOM 652 C C . ASP A 1 83 ? -9.191 4.474 3.110 1.00 86.75 83 ASP A C 1
ATOM 654 O O . ASP A 1 83 ? -10.014 3.911 2.386 1.00 86.75 83 ASP A O 1
ATOM 658 N N . VAL A 1 84 ? -8.703 3.898 4.214 1.00 84.19 84 VAL A N 1
ATOM 659 C CA . VAL A 1 84 ? -9.004 2.509 4.606 1.00 84.19 84 VAL A CA 1
ATOM 660 C C . VAL A 1 84 ? -10.098 2.405 5.673 1.00 84.19 84 VAL A C 1
ATOM 662 O O . VAL A 1 84 ? -10.431 1.314 6.124 1.00 84.19 84 VAL A O 1
ATOM 665 N N . THR A 1 85 ? -10.721 3.525 6.045 1.00 74.62 85 THR A N 1
ATOM 666 C CA . THR A 1 85 ? -11.877 3.566 6.958 1.00 74.62 85 THR A CA 1
ATOM 667 C C . THR A 1 85 ? -13.110 2.883 6.361 1.00 74.62 85 THR A C 1
ATOM 669 O O . THR A 1 85 ? -13.794 2.125 7.049 1.00 74.62 85 THR A O 1
ATOM 672 N N . ALA A 1 86 ? -13.356 3.085 5.063 1.00 58.50 86 ALA A N 1
ATOM 673 C CA . ALA A 1 86 ? -14.504 2.527 4.344 1.00 58.50 86 ALA A CA 1
ATOM 674 C C . ALA A 1 86 ? -14.425 1.002 4.139 1.00 58.50 86 ALA A C 1
ATOM 676 O O . ALA A 1 86 ? -15.423 0.354 3.831 1.00 58.50 86 ALA A O 1
ATOM 677 N N . VAL A 1 87 ? -13.247 0.411 4.355 1.00 61.22 87 VAL A N 1
ATOM 678 C CA . VAL A 1 87 ? -12.958 -1.006 4.087 1.00 61.22 87 VAL A CA 1
ATOM 679 C C . VAL A 1 87 ? -13.613 -1.948 5.114 1.00 61.22 87 VAL A C 1
ATOM 681 O O . VAL A 1 87 ? -13.611 -3.164 4.957 1.00 61.22 87 VAL A O 1
ATOM 684 N N . THR A 1 88 ? -14.241 -1.404 6.158 1.00 54.19 88 THR A N 1
ATOM 685 C CA . THR A 1 88 ? -14.966 -2.183 7.173 1.00 54.19 88 THR A CA 1
ATOM 686 C C . THR A 1 88 ? -16.374 -2.631 6.752 1.00 54.19 88 THR A C 1
ATOM 688 O O . THR A 1 88 ? -16.976 -3.405 7.491 1.00 54.19 88 THR A O 1
ATOM 691 N N . ALA A 1 89 ? -16.904 -2.205 5.594 1.00 50.25 89 ALA A N 1
ATOM 692 C CA . ALA A 1 89 ? -18.344 -2.318 5.314 1.00 50.25 89 ALA A CA 1
ATOM 693 C C . ALA A 1 89 ? -18.778 -3.064 4.030 1.00 50.25 89 ALA A C 1
ATOM 695 O O . ALA A 1 89 ? -19.982 -3.181 3.814 1.00 50.25 89 ALA A O 1
ATOM 696 N N . GLY A 1 90 ? -17.886 -3.584 3.175 1.00 54.12 90 GLY A N 1
ATOM 697 C CA . GLY A 1 90 ? -18.341 -4.183 1.907 1.00 54.12 90 GLY A CA 1
ATOM 698 C C . GLY A 1 90 ? -17.344 -5.106 1.221 1.00 54.12 90 GLY A C 1
ATOM 699 O O . GLY A 1 90 ? -16.574 -4.651 0.379 1.00 54.12 90 GLY A O 1
ATOM 700 N N . ALA A 1 91 ? -17.392 -6.393 1.567 1.00 57.94 91 ALA A N 1
ATOM 701 C CA . ALA A 1 91 ? -16.749 -7.453 0.794 1.00 57.94 91 ALA A CA 1
ATOM 702 C C . ALA A 1 91 ? -17.610 -7.816 -0.432 1.00 57.94 91 ALA A C 1
ATOM 704 O O . ALA A 1 91 ? -18.839 -7.808 -0.341 1.00 57.94 91 ALA A O 1
ATOM 705 N N . ASP A 1 92 ? -16.979 -8.101 -1.568 1.00 55.88 92 ASP A N 1
ATOM 706 C CA . ASP A 1 92 ? -17.611 -8.643 -2.771 1.00 55.88 92 ASP A CA 1
ATOM 707 C C . ASP A 1 92 ? -17.752 -10.178 -2.700 1.00 55.88 92 ASP A C 1
ATOM 709 O O . ASP A 1 92 ? -17.402 -10.800 -1.696 1.00 55.88 92 ASP A O 1
ATOM 713 N N . ASP A 1 93 ? -18.289 -10.805 -3.753 1.00 51.69 93 ASP A N 1
ATOM 714 C CA . ASP A 1 93 ? -18.551 -12.255 -3.800 1.00 51.69 93 ASP A CA 1
ATOM 715 C C . ASP A 1 93 ? -17.277 -13.121 -3.673 1.00 51.69 93 ASP A C 1
ATOM 717 O O . ASP A 1 93 ? -17.370 -14.317 -3.389 1.00 51.69 93 ASP A O 1
ATOM 721 N N 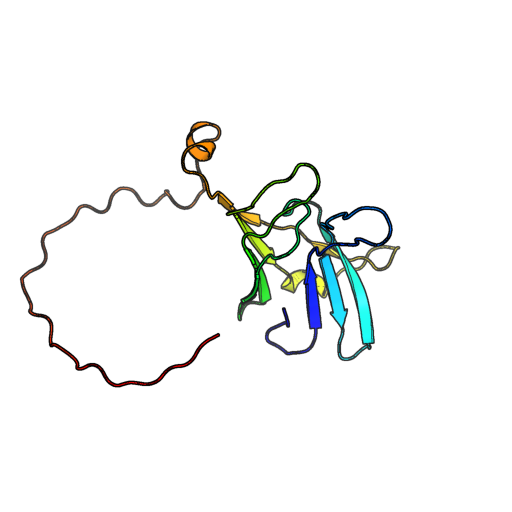. ALA A 1 94 ? -16.088 -12.535 -3.865 1.00 58.47 94 ALA A N 1
ATOM 722 C CA . ALA A 1 94 ? -14.795 -13.183 -3.640 1.00 58.47 94 ALA A CA 1
ATOM 723 C C . ALA A 1 94 ? -14.246 -12.945 -2.219 1.00 58.47 94 ALA A C 1
ATOM 725 O O . ALA A 1 94 ? -13.219 -13.514 -1.849 1.00 58.47 94 ALA A O 1
ATOM 726 N N . GLY A 1 95 ? -14.935 -12.135 -1.413 1.00 65.75 95 GLY A N 1
ATOM 727 C CA . GLY A 1 95 ? -14.480 -11.684 -0.103 1.00 65.75 95 GLY A CA 1
ATOM 728 C C . GLY A 1 95 ? -13.543 -10.473 -0.159 1.00 65.75 95 GLY A C 1
ATOM 729 O O . GLY A 1 95 ? -13.031 -10.074 0.888 1.00 65.75 95 GLY A O 1
ATOM 730 N N . ASP A 1 96 ? -13.325 -9.880 -1.335 1.00 73.62 96 ASP A N 1
ATOM 731 C CA . ASP A 1 96 ? -12.431 -8.744 -1.539 1.00 73.62 96 ASP A CA 1
ATOM 732 C C . ASP A 1 96 ? -13.156 -7.420 -1.267 1.00 73.62 96 ASP A C 1
ATOM 734 O O . ASP A 1 96 ? -14.355 -7.275 -1.490 1.00 73.62 96 ASP A O 1
ATOM 738 N N . VAL A 1 97 ? -12.433 -6.404 -0.794 1.00 78.88 97 VAL A N 1
ATOM 739 C CA . VAL A 1 97 ? -13.023 -5.085 -0.503 1.00 78.88 97 VAL A CA 1
ATOM 740 C C . VAL A 1 97 ? -12.445 -4.035 -1.439 1.00 78.88 97 VAL A C 1
ATOM 742 O O . VAL A 1 97 ? -11.230 -3.907 -1.567 1.00 78.88 97 VAL A O 1
ATOM 745 N N . LYS A 1 98 ? -13.297 -3.240 -2.085 1.00 75.38 98 LYS A N 1
ATOM 746 C CA . LYS A 1 98 ? -12.841 -2.186 -3.003 1.00 75.38 98 LYS A CA 1
ATOM 747 C C . LYS A 1 98 ? -12.287 -0.985 -2.244 1.00 75.38 98 LYS A C 1
ATOM 749 O O . LYS A 1 98 ? -12.849 -0.551 -1.240 1.00 75.38 98 LYS A O 1
ATOM 754 N N . THR A 1 99 ? -11.212 -0.406 -2.763 1.00 80.62 99 THR A N 1
ATOM 755 C CA . THR A 1 99 ? -10.649 0.855 -2.273 1.00 80.62 99 THR A CA 1
ATOM 756 C C . THR A 1 99 ? -10.006 1.629 -3.418 1.00 80.62 99 THR A C 1
ATOM 758 O O . THR A 1 99 ? -9.664 1.056 -4.451 1.00 80.62 99 THR A O 1
ATOM 761 N N . ASN A 1 100 ? -9.843 2.937 -3.237 1.00 81.69 100 ASN A N 1
ATOM 762 C CA . ASN A 1 100 ? -9.197 3.812 -4.206 1.00 81.69 100 ASN A CA 1
ATOM 763 C C . ASN A 1 100 ? -8.097 4.620 -3.526 1.00 81.69 100 ASN A C 1
ATOM 765 O O . ASN A 1 100 ? -8.248 5.093 -2.399 1.00 81.69 100 ASN A O 1
ATOM 769 N N . GLY A 1 101 ? -6.987 4.760 -4.239 1.00 84.44 101 GLY A N 1
ATOM 770 C CA . GLY A 1 101 ? -5.893 5.644 -3.903 1.00 84.44 101 GLY A CA 1
ATOM 771 C C . GLY A 1 101 ? -6.049 7.001 -4.584 1.00 84.44 101 GLY A C 1
ATOM 772 O O . GLY A 1 101 ? -6.472 7.096 -5.737 1.00 84.44 101 GLY A O 1
ATOM 773 N N . THR A 1 102 ? -5.643 8.045 -3.876 1.00 87.19 102 THR A N 1
ATOM 774 C CA . THR A 1 102 ? -5.489 9.407 -4.385 1.00 87.19 102 THR A CA 1
ATOM 775 C C . THR A 1 102 ? -4.002 9.724 -4.454 1.00 87.19 102 THR A C 1
ATOM 777 O O . THR A 1 102 ? -3.271 9.489 -3.490 1.00 87.19 102 THR A O 1
ATOM 780 N N . LYS A 1 103 ? -3.531 10.254 -5.584 1.00 86.81 103 LYS A N 1
ATOM 781 C CA . LYS A 1 103 ? -2.156 10.748 -5.708 1.00 86.81 103 LYS A CA 1
ATOM 782 C C . LYS A 1 103 ? -2.093 12.161 -5.126 1.00 86.81 103 LYS A C 1
ATOM 784 O O . LYS A 1 103 ? -2.768 13.054 -5.621 1.00 86.81 103 LYS A O 1
ATOM 789 N N . GLU A 1 104 ? -1.313 12.344 -4.066 1.00 80.62 104 GLU A N 1
ATOM 790 C CA . GLU A 1 104 ? -1.204 13.607 -3.320 1.00 80.62 104 GLU A CA 1
ATOM 791 C C . GLU A 1 104 ? -0.032 14.471 -3.821 1.00 80.62 104 GLU A C 1
ATOM 793 O O . GLU A 1 104 ? -0.080 15.695 -3.734 1.00 80.62 104 GLU A O 1
ATOM 798 N N . TYR A 1 105 ? 1.025 13.853 -4.369 1.00 76.75 105 TYR A N 1
ATOM 799 C CA . TYR A 1 105 ? 2.195 14.570 -4.891 1.00 76.75 105 TYR A CA 1
ATOM 800 C C . TYR A 1 105 ? 2.784 13.911 -6.143 1.00 76.75 105 TYR A C 1
ATOM 802 O O . TYR A 1 105 ? 2.910 12.687 -6.223 1.00 76.75 105 TYR A O 1
ATOM 810 N N . HIS A 1 106 ? 3.183 14.744 -7.105 1.00 62.16 106 HIS A N 1
ATOM 811 C CA . HIS A 1 106 ? 3.865 14.374 -8.341 1.00 62.16 106 HIS A CA 1
ATOM 812 C C . HIS A 1 106 ? 5.312 14.848 -8.216 1.00 62.16 106 HIS A C 1
ATOM 814 O O . HIS A 1 106 ? 5.600 16.019 -8.431 1.00 62.16 106 HIS A O 1
ATOM 820 N N . GLY A 1 107 ? 6.223 13.978 -7.789 1.00 56.06 107 GLY A N 1
ATOM 821 C CA . GLY A 1 107 ? 7.641 14.321 -7.715 1.00 56.06 107 GLY A CA 1
ATOM 822 C C . GLY A 1 107 ? 8.283 14.428 -9.092 1.00 56.06 107 GLY A C 1
ATOM 823 O O . GLY A 1 107 ? 9.033 13.535 -9.459 1.00 56.06 107 GLY A O 1
ATOM 824 N N . ASP A 1 108 ? 7.970 15.501 -9.818 1.00 51.88 108 ASP A N 1
ATOM 825 C CA . ASP A 1 108 ? 8.751 16.130 -10.889 1.00 51.88 108 ASP A CA 1
ATOM 826 C C . ASP A 1 108 ? 8.060 17.459 -11.284 1.00 51.88 108 ASP A C 1
ATOM 828 O O . ASP A 1 108 ? 6.925 17.431 -11.774 1.00 51.88 108 ASP A O 1
ATOM 832 N N . PRO A 1 109 ? 8.701 18.632 -11.109 1.00 52.81 109 PRO A N 1
ATOM 833 C CA . PRO A 1 109 ? 8.175 19.907 -11.599 1.00 52.81 109 PRO A CA 1
ATOM 834 C C . PRO A 1 109 ? 7.880 19.929 -13.109 1.00 52.81 109 PRO A C 1
ATOM 836 O O . PRO A 1 109 ? 7.064 20.733 -13.555 1.00 52.81 109 PRO A O 1
ATOM 839 N N . LEU A 1 110 ? 8.518 19.063 -13.904 1.00 49.62 110 LEU A N 1
ATOM 840 C CA . LEU A 1 110 ? 8.335 18.995 -15.356 1.00 49.62 110 LEU A CA 1
ATOM 841 C C . LEU A 1 110 ? 7.098 18.181 -15.780 1.00 49.62 110 LEU A C 1
ATOM 843 O O . LEU A 1 110 ? 6.559 18.440 -16.854 1.00 49.62 110 LEU A O 1
ATOM 847 N N . GLU A 1 111 ? 6.583 17.265 -14.945 1.00 51.09 111 GLU A N 1
ATOM 848 C CA . GLU A 1 111 ? 5.291 16.596 -15.202 1.00 51.09 111 GLU A CA 1
ATOM 849 C C . GLU A 1 111 ? 4.092 17.539 -14.971 1.00 51.09 111 GLU A C 1
ATOM 851 O O . GLU A 1 111 ? 3.052 17.369 -15.609 1.00 51.09 111 GLU A O 1
ATOM 856 N N . LEU A 1 112 ? 4.234 18.572 -14.126 1.00 48.94 112 LEU A N 1
ATOM 857 C CA . LEU A 1 112 ? 3.195 19.594 -13.900 1.00 48.94 112 LEU A CA 1
ATOM 858 C C . LEU A 1 112 ? 2.905 20.432 -15.157 1.00 48.94 112 LEU A C 1
ATOM 860 O O . LEU A 1 112 ? 1.772 20.859 -15.364 1.00 48.94 112 LEU A O 1
ATOM 864 N N . ALA A 1 113 ? 3.900 20.636 -16.026 1.00 47.34 113 ALA A N 1
ATOM 865 C CA . ALA A 1 113 ? 3.742 21.409 -17.259 1.00 47.34 113 ALA A CA 1
ATOM 866 C C . ALA A 1 113 ? 2.892 20.691 -18.328 1.00 47.34 113 ALA A C 1
ATOM 868 O O . ALA A 1 113 ? 2.380 21.337 -19.241 1.00 47.34 113 ALA A O 1
ATOM 869 N N . ALA A 1 114 ? 2.733 19.367 -18.222 1.00 48.22 114 ALA A N 1
ATOM 870 C CA . ALA A 1 114 ? 1.984 18.552 -19.178 1.00 48.22 114 ALA A CA 1
ATOM 871 C C . ALA A 1 114 ? 0.525 18.287 -18.760 1.00 48.22 114 ALA A C 1
ATOM 873 O O . ALA A 1 114 ? -0.260 17.812 -19.581 1.00 48.22 114 ALA A O 1
ATOM 874 N N . ASN A 1 115 ? 0.148 18.572 -17.508 1.00 46.81 115 ASN A N 1
ATOM 875 C CA . ASN A 1 115 ? -1.207 18.345 -17.004 1.00 46.81 115 ASN A CA 1
ATOM 876 C C . ASN A 1 115 ? -1.544 19.360 -15.893 1.00 46.81 115 ASN A C 1
ATOM 878 O O . ASN A 1 115 ? -1.184 19.131 -14.735 1.00 46.81 115 ASN A O 1
ATOM 882 N N . PRO A 1 116 ? -2.167 20.504 -16.230 1.00 45.34 116 PRO A N 1
ATOM 883 C CA . PRO A 1 116 ? -2.263 21.618 -15.304 1.00 45.34 116 PRO A CA 1
ATOM 884 C C . PRO A 1 116 ? -3.323 21.375 -14.215 1.00 45.34 116 PRO A C 1
ATOM 886 O O . PRO A 1 116 ? -4.474 21.043 -14.499 1.00 45.34 116 PRO A O 1
ATOM 889 N N . GLU A 1 117 ? -2.887 21.644 -12.982 1.00 45.22 117 GLU A N 1
ATOM 890 C CA . GLU A 1 117 ? -3.626 21.900 -11.734 1.00 45.22 117 GLU A CA 1
ATOM 891 C C . GLU A 1 117 ? -3.993 20.725 -10.796 1.00 45.22 117 GLU A C 1
ATOM 893 O O . GLU A 1 117 ? -5.002 20.037 -10.978 1.00 45.22 117 GLU A O 1
ATOM 898 N N . PRO A 1 118 ? -3.286 20.596 -9.653 1.00 53.66 118 PRO A N 1
ATOM 899 C CA . PRO A 1 118 ? -3.828 20.023 -8.428 1.00 53.66 118 PRO A CA 1
ATOM 900 C C . PRO A 1 118 ? -4.635 21.066 -7.624 1.00 53.66 118 PRO A C 1
ATOM 902 O O . PRO A 1 118 ? -4.235 22.213 -7.449 1.00 53.66 118 PRO A O 1
ATOM 905 N N . LEU A 1 119 ? -5.767 20.639 -7.053 1.00 51.84 119 LEU A N 1
ATOM 906 C CA . LEU A 1 119 ? -6.797 21.462 -6.386 1.00 51.84 119 LEU A CA 1
ATOM 907 C C 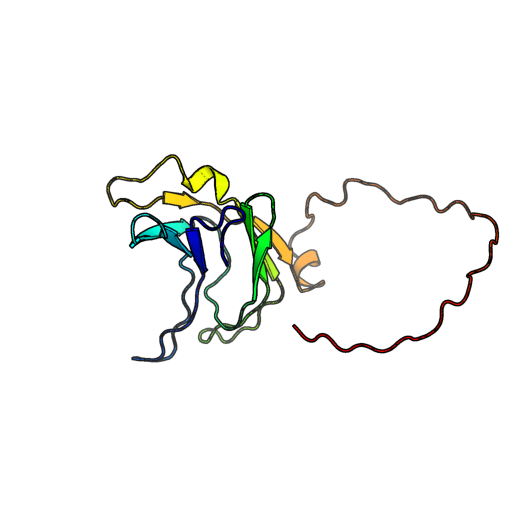. LEU A 1 119 ? -6.365 22.245 -5.121 1.00 51.84 119 LEU A C 1
ATOM 909 O O . LEU A 1 119 ? -7.222 22.831 -4.453 1.00 51.84 119 LEU A O 1
ATOM 913 N N . TRP A 1 120 ? -5.081 22.279 -4.760 1.00 48.91 120 TRP A N 1
ATOM 914 C CA . TRP A 1 120 ? -4.609 23.005 -3.576 1.00 48.91 120 TRP A CA 1
ATOM 915 C C . TRP A 1 120 ? -4.299 24.492 -3.836 1.00 48.91 120 TRP A C 1
ATOM 917 O O . TRP A 1 120 ? -4.255 25.254 -2.868 1.00 48.91 120 TRP A O 1
ATOM 927 N N . ASP A 1 121 ? -4.191 24.934 -5.098 1.00 43.19 121 ASP A N 1
ATOM 928 C CA . ASP A 1 121 ? -3.848 26.324 -5.472 1.00 43.19 121 ASP A CA 1
ATOM 929 C C . ASP A 1 121 ? -5.057 27.279 -5.628 1.00 43.19 121 ASP A C 1
ATOM 931 O O . ASP A 1 121 ? -5.011 28.321 -6.275 1.00 43.19 121 ASP A O 1
ATOM 935 N N . ARG A 1 122 ? -6.195 26.993 -4.978 1.00 42.38 122 ARG A N 1
ATOM 936 C CA . ARG A 1 122 ? -7.309 27.970 -4.891 1.00 42.38 122 ARG A CA 1
ATOM 937 C C . ARG A 1 122 ? -7.110 29.052 -3.825 1.00 42.38 122 ARG A C 1
ATOM 939 O O . ARG A 1 122 ? -8.063 29.746 -3.466 1.00 42.38 122 ARG A O 1
ATOM 946 N N . ARG A 1 123 ? -5.899 29.218 -3.296 1.00 43.97 123 ARG A N 1
ATOM 947 C CA . ARG A 1 123 ? -5.553 30.346 -2.427 1.00 43.97 123 ARG A CA 1
ATOM 948 C C . ARG A 1 123 ? -4.596 31.238 -3.200 1.00 43.97 123 ARG A C 1
ATOM 950 O O . ARG A 1 123 ? -3.403 30.984 -3.215 1.00 43.97 123 ARG A O 1
ATOM 957 N N . GLY A 1 124 ? -5.162 32.260 -3.845 1.00 40.25 124 GLY A N 1
ATOM 958 C CA . GLY A 1 124 ? -4.405 33.281 -4.568 1.00 40.25 124 GLY A CA 1
ATOM 959 C C . GLY A 1 124 ? -3.273 33.895 -3.729 1.00 40.25 124 GLY A C 1
ATOM 960 O O . GLY A 1 124 ? -3.234 33.717 -2.507 1.00 40.25 124 GLY A O 1
ATOM 961 N N . PRO A 1 125 ? -2.343 34.621 -4.371 1.00 37.28 125 PRO A N 1
ATOM 962 C CA . PRO A 1 125 ? -1.079 35.010 -3.763 1.00 37.28 125 PRO A CA 1
ATOM 963 C C . PRO A 1 125 ? -1.301 35.782 -2.462 1.00 37.28 125 PRO A C 1
ATOM 965 O O . PRO A 1 125 ? -1.988 36.804 -2.434 1.00 37.28 125 PRO A O 1
ATOM 968 N N . LEU A 1 126 ? -0.691 35.293 -1.379 1.00 37.28 126 LEU A N 1
ATOM 969 C CA . LEU A 1 126 ? -0.583 36.029 -0.126 1.00 37.28 126 LEU A CA 1
ATOM 970 C C . LEU A 1 126 ? 0.182 37.328 -0.411 1.00 37.28 126 LEU A C 1
ATOM 972 O O . LEU A 1 126 ? 1.391 37.306 -0.643 1.00 37.28 126 LEU A O 1
ATOM 976 N N . GLN A 1 127 ? -0.520 38.463 -0.407 1.00 38.31 127 GLN A N 1
ATOM 977 C CA . GLN A 1 127 ? 0.119 39.773 -0.339 1.00 38.31 127 GLN A CA 1
ATOM 978 C C . GLN A 1 127 ? 0.925 39.831 0.961 1.00 38.31 127 GLN A C 1
ATOM 980 O O . GLN A 1 127 ? 0.359 39.878 2.053 1.00 38.31 127 GLN A O 1
ATOM 985 N N . GLN A 1 128 ? 2.252 39.795 0.840 1.00 32.72 128 GLN A N 1
ATOM 986 C CA . GLN A 1 128 ? 3.159 40.027 1.958 1.00 32.72 128 GLN A CA 1
ATOM 987 C C . GLN A 1 128 ? 2.950 41.461 2.453 1.00 32.72 128 GLN A C 1
ATOM 989 O O . GLN A 1 128 ? 3.293 42.416 1.757 1.00 32.72 128 GLN A O 1
ATOM 994 N N . GLN A 1 129 ? 2.389 41.625 3.649 1.00 32.34 129 GLN A N 1
ATOM 995 C CA . GLN A 1 129 ? 2.588 42.854 4.409 1.00 32.34 129 GLN A CA 1
ATOM 996 C C . GLN A 1 129 ? 3.844 42.688 5.274 1.00 32.34 129 GLN A C 1
ATOM 998 O O . GLN A 1 129 ? 4.003 41.630 5.889 1.00 32.34 129 GLN A O 1
ATOM 1003 N N . PRO A 1 130 ? 4.746 43.683 5.332 1.00 30.94 130 PRO A N 1
ATOM 1004 C CA . PRO A 1 130 ? 5.938 43.586 6.162 1.00 30.94 130 PRO A CA 1
ATOM 1005 C C . PRO A 1 130 ? 5.539 43.663 7.644 1.00 30.94 130 PRO A C 1
ATOM 1007 O O . PRO A 1 130 ? 4.984 44.663 8.096 1.00 30.94 130 PRO A O 1
ATOM 1010 N N . GLY A 1 131 ? 5.790 42.584 8.389 1.00 37.53 131 GLY A N 1
ATOM 1011 C CA . GLY A 1 131 ? 5.657 42.549 9.848 1.00 37.53 131 GLY A CA 1
ATOM 1012 C C . GLY A 1 131 ? 6.894 43.142 10.543 1.00 37.53 131 GLY A C 1
ATOM 1013 O O . GLY A 1 131 ? 7.976 43.116 9.957 1.00 37.53 131 GLY A O 1
ATOM 1014 N N . PRO A 1 132 ? 6.758 43.692 11.765 1.00 36.06 132 PRO A N 1
ATOM 1015 C CA . PRO A 1 132 ? 7.840 44.401 12.444 1.00 36.06 132 PRO A CA 1
ATOM 1016 C C . PRO A 1 132 ? 8.891 43.453 13.041 1.00 36.06 132 PRO A C 1
ATOM 1018 O O . PRO A 1 132 ? 8.566 42.360 13.507 1.00 36.06 132 PRO A O 1
ATOM 1021 N N . ASP A 1 133 ? 10.142 43.923 13.056 1.00 46.59 133 ASP A N 1
ATOM 1022 C CA . ASP A 1 133 ? 11.306 43.287 13.680 1.00 46.59 133 ASP A CA 1
ATOM 1023 C C . ASP A 1 133 ? 11.039 42.886 15.138 1.00 46.59 133 ASP A C 1
ATOM 1025 O O . ASP A 1 133 ? 10.869 43.740 16.010 1.00 46.59 133 ASP A O 1
ATOM 1029 N N . VAL A 1 134 ? 11.093 41.584 15.427 1.00 40.09 134 VAL A N 1
ATOM 1030 C CA . VAL A 1 134 ? 11.252 41.059 16.789 1.00 40.09 134 VAL A CA 1
ATOM 1031 C C . VAL A 1 134 ? 12.213 39.870 16.779 1.00 40.09 134 VAL A C 1
ATOM 1033 O O . VAL A 1 134 ? 12.025 38.888 16.066 1.00 40.09 134 VAL A O 1
ATOM 1036 N N . GLY A 1 135 ? 13.296 40.019 17.545 1.00 30.05 135 GLY A N 1
ATOM 1037 C CA . GLY A 1 135 ? 14.469 39.152 17.550 1.00 30.05 135 GLY A CA 1
ATOM 1038 C C . GLY A 1 135 ? 14.230 37.716 18.022 1.00 30.05 135 GLY A C 1
ATOM 1039 O O . GLY A 1 135 ? 13.426 37.437 18.910 1.00 30.05 135 GLY A O 1
ATOM 1040 N N . TRP A 1 136 ? 15.007 36.805 17.441 1.00 29.02 136 TRP A N 1
ATOM 1041 C CA . TRP A 1 136 ? 15.092 35.397 17.821 1.00 29.02 136 TRP A CA 1
ATOM 1042 C C . TRP A 1 136 ? 15.833 35.215 19.157 1.00 29.02 136 TRP A C 1
ATOM 1044 O O . TRP A 1 136 ? 16.959 35.702 19.283 1.00 29.02 136 TRP A O 1
ATOM 1054 N N . PRO A 1 137 ? 15.309 34.451 20.132 1.00 33.59 137 PRO A N 1
ATOM 1055 C CA . PRO A 1 137 ? 16.139 33.929 21.206 1.00 33.59 137 PRO A CA 1
ATOM 1056 C C . PRO A 1 137 ? 16.896 32.685 20.721 1.00 33.59 137 PRO A C 1
ATOM 1058 O O . PRO A 1 137 ? 16.303 31.712 20.256 1.00 33.59 137 PRO A O 1
ATOM 1061 N N . GLN A 1 138 ? 18.224 32.705 20.858 1.00 34.47 138 GLN A N 1
ATOM 1062 C CA . GLN A 1 138 ? 19.052 31.513 20.700 1.00 34.47 138 GLN A CA 1
ATOM 1063 C C . GLN A 1 138 ? 18.757 30.516 21.828 1.00 34.47 138 GLN A C 1
ATOM 1065 O O . GLN A 1 138 ? 19.039 30.792 22.995 1.00 34.47 138 GLN A O 1
ATOM 1070 N N . ALA A 1 139 ? 18.232 29.344 21.474 1.00 34.38 139 ALA A N 1
ATOM 1071 C CA . ALA A 1 139 ? 18.172 28.187 22.358 1.00 34.38 139 ALA A CA 1
ATOM 1072 C C . ALA A 1 139 ? 19.245 27.171 21.944 1.00 34.38 139 ALA A C 1
ATOM 1074 O O . ALA A 1 139 ? 19.431 26.867 20.767 1.00 34.38 139 ALA A O 1
ATOM 1075 N N . ARG A 1 140 ? 19.999 26.732 22.952 1.00 32.47 140 ARG A N 1
ATOM 1076 C CA . ARG A 1 140 ? 21.257 25.988 22.876 1.00 32.47 140 ARG A CA 1
ATOM 1077 C C . ARG A 1 140 ? 21.051 24.553 22.390 1.00 32.47 140 ARG A C 1
ATOM 1079 O O . ARG A 1 140 ? 20.058 23.918 22.731 1.00 32.47 140 ARG A O 1
ATOM 1086 N N . LEU A 1 141 ? 22.057 24.054 21.671 1.00 35.34 141 LEU A N 1
ATOM 1087 C CA . LEU A 1 141 ? 22.260 22.641 21.363 1.00 35.34 141 LEU A CA 1
ATOM 1088 C C . LEU A 1 141 ? 22.306 21.831 22.665 1.00 35.34 141 LEU A C 1
ATOM 1090 O O . LEU A 1 141 ? 23.138 22.091 23.535 1.00 35.34 141 LEU A O 1
ATOM 1094 N N . GLY A 1 142 ? 21.397 20.870 22.778 1.00 32.09 142 GLY A N 1
ATOM 1095 C CA . GLY A 1 142 ? 21.442 19.790 23.747 1.00 32.09 142 GLY A CA 1
ATOM 1096 C C . GLY A 1 142 ? 21.279 18.491 22.979 1.00 32.09 142 GLY A C 1
ATOM 1097 O O . GLY A 1 142 ? 20.251 18.277 22.338 1.00 32.09 142 GLY A O 1
ATOM 1098 N N . ASP A 1 143 ? 22.332 17.684 23.000 1.00 38.81 143 ASP A N 1
ATOM 1099 C CA . ASP A 1 143 ? 22.392 16.336 22.453 1.00 38.81 143 ASP A CA 1
ATOM 1100 C C . ASP A 1 143 ? 21.179 15.513 22.893 1.00 38.81 143 ASP A C 1
ATOM 1102 O O . ASP A 1 143 ? 20.863 15.522 24.078 1.00 38.81 143 ASP A O 1
ATOM 1106 N N . GLN A 1 144 ? 20.547 14.783 21.967 1.00 39.38 144 GLN A N 1
ATOM 1107 C CA . GLN A 1 144 ? 20.377 13.324 22.033 1.00 39.38 144 GLN A CA 1
ATOM 1108 C C . GLN A 1 144 ? 19.906 12.794 20.672 1.00 39.38 144 GLN A C 1
ATOM 1110 O O . GLN A 1 144 ? 18.873 13.188 20.135 1.00 39.38 144 GLN A O 1
ATOM 1115 N N . ASN A 1 145 ? 20.702 11.872 20.134 1.00 35.62 145 ASN A N 1
ATOM 1116 C CA . ASN A 1 145 ? 20.365 11.009 19.013 1.00 35.62 145 ASN A CA 1
ATOM 1117 C C . ASN A 1 145 ? 19.061 10.253 19.280 1.00 35.62 145 ASN A C 1
ATOM 1119 O O . ASN A 1 145 ? 18.993 9.504 20.252 1.00 35.62 145 ASN A O 1
ATOM 1123 N N . VAL A 1 146 ? 18.108 10.324 18.353 1.00 36.31 146 VAL A N 1
ATOM 1124 C CA . VAL A 1 146 ? 17.205 9.201 18.078 1.00 36.31 146 VAL A CA 1
ATOM 1125 C C . VAL A 1 146 ? 17.028 9.105 16.565 1.00 36.31 146 VAL A C 1
ATOM 1127 O O . VAL A 1 146 ? 16.440 9.977 15.935 1.00 36.31 146 VAL A O 1
ATOM 1130 N N . LEU A 1 147 ? 17.602 8.043 16.002 1.00 32.25 147 LEU A N 1
ATOM 1131 C CA . LEU A 1 147 ? 17.330 7.547 14.659 1.00 32.25 147 LEU A CA 1
ATOM 1132 C C . LEU A 1 147 ? 15.995 6.796 14.683 1.00 32.25 147 LEU A C 1
ATOM 1134 O O . LEU A 1 147 ? 15.869 5.881 15.495 1.00 32.25 147 LEU A O 1
ATOM 1138 N N . VAL A 1 148 ? 15.079 7.133 13.771 1.00 36.31 148 VAL A N 1
ATOM 1139 C CA . VAL A 1 148 ? 14.243 6.191 12.998 1.00 36.31 148 VAL A CA 1
ATOM 1140 C C . VAL A 1 148 ? 13.974 6.826 11.640 1.00 36.31 148 VAL A C 1
ATOM 1142 O O . VAL A 1 148 ? 13.569 8.009 11.631 1.00 36.31 148 VAL A O 1
#

InterPro domains:
  IPR011043 Galactose oxidase/kelch, beta-propeller [SSF50965] (3-86)
  IPR015915 Kelch-type beta-propeller [G3DSA:2.120.10.80] (1-117)

Sequence (148 aa):
AVDPDGKAMYVFGGADCSAGCKCKDDLWRFSIAAGQWTRLVVQTGPNNRHFHSGVMSPRASLYIFGGESYSPYKYFNDVWRFDVTAVTAGADDAGDVKTNGTKEYHGDPLELAANPEPLWDRRGPLQQQPGPDVGWPQARLGDQNVLV

Organism: NCBI:txid73025

Mean predicted aligned error: 13.78 Å

pLDDT: mean 74.91, std 24.01, range [29.02, 98.0]

Solvent-accessible surface area (backbone atoms only — not comparable to full-atom values): 9064 Å² total; per-residue (Å²): 65,53,42,74,83,70,51,35,39,43,50,68,39,32,71,48,62,90,80,60,66,43,45,31,58,56,36,36,37,34,36,61,87,78,72,40,80,34,50,36,49,64,82,38,67,69,76,43,24,25,89,48,50,60,47,51,38,90,82,35,35,40,36,40,38,41,21,34,28,65,80,74,70,45,80,44,56,34,34,36,36,31,64,56,67,72,57,80,75,54,61,48,101,85,57,34,22,69,41,53,38,46,79,79,43,74,66,46,83,72,62,48,78,77,55,83,81,71,91,80,70,84,66,71,83,81,78,82,72,91,74,80,95,75,85,83,81,89,78,80,94,71,92,76,94,78,90,128

Nearest PDB structures (foldseek):
  9d1i-assembly1_A  TM=8.299E-01  e=2.312E-05  Homo sapiens
  5gq0-assembly1_B  TM=7.540E-01  e=1.818E-04  Arabidopsis thaliana
  8ebn-assembly1_A-2  TM=8.000E-01  e=2.089E-03  Homo sapiens
  8ebn-assembly1_B-2  TM=7.586E-01  e=2.596E-03  Homo sapiens
  8sh2-assembly1_C  TM=6.194E-01  e=1.008E-02  Homo sapiens

Foldseek 3Di:
DAALVNQKDKDAWAWDPPPHTFIGGWIWIAGPVVRDIATEAEPAGDPGFDPWDWDADNQGKIKTAWGFGVVVTDTGGWIKIKRCPVQVPDQDPVRHHYTYIDTPDHPDPVVCVVPPDDPPPPDPDDPDDDDDDDDDDDDDDDDDDDDD

=== Feature glossary ===
Key to the feature types in this record:

— What the protein is —

Primary structure: the covalent order of the twenty standard amino acids along the backbone. Two proteins with the same sequence will (almost always) fold to the same structure; two with 30% identity often share a fold but not the details.

Database cross-references. InterPro integrates a dozen domain/family signature databases into unified entries with residue-range hits. GO terms attach function/process/location labels with evidence codes. CATH codes position the fold in a four-level structural taxonomy. Organism is the NCBI-taxonomy species name.

— Where its atoms are —

The mmCIF block holds the 3D Cartesian coordinates of each backbone atom (N, Cα, C, O) in ångströms. mmCIF is the PDB's canonical archive format — a tagged-loop text representation of the atomic model.

Six rendered views show the 3D structure from the faces of a cube — i.e. along ±x, ±y, ±z. Rendering representation is drawn randomly per protein from cartoon (secondary-structure ribbons), sticks (backbone bonds), or molecular surface; coloring is either N→C rainbow (blue at the N-terminus through red at the C-terminus) or one color per chain.

— Local backbone conformation —

DSSP 8-state secondary structure assigns each residue one of H (α-helix), G (3₁₀-helix), I (π-helix), E (extended β-strand), B (isolated β-bridge), T (hydrogen-bonded turn), S (bend), or '-' (coil). The assignment is computed from backbone hydrogen-bond geometry via the Kabsch–Sander algorithm.

P-SEA three-state annotation labels each residue as helix, strand, or coil based purely on the geometry of the Cα trace. It serves as a fallback when the full backbone (and thus DSSP) is unavailable.

The φ/ψ torsion pair specifies the backbone conformation at each residue. φ rotates about the N–Cα bond, ψ about the Cα–C bond. Steric clashes forbid most of the (φ, ψ) plane — the allowed regions (α-helix basin, β-sheet basin, left-handed helix) are the Ramachandran-allowed regions.

— Global shape and packing —

The geometric summary reports three shape descriptors. Rg (radius of gyration) measures how spread out 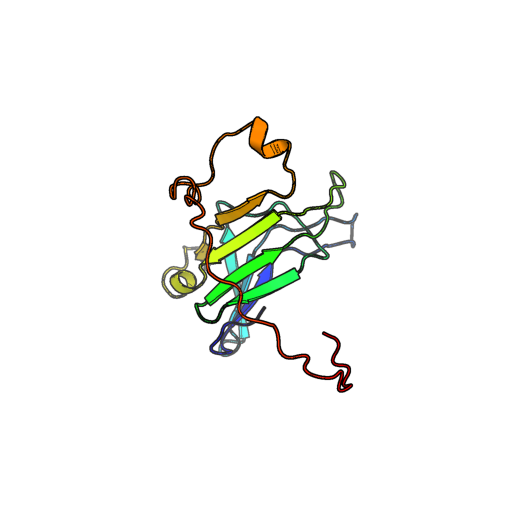the Cα atoms are about their centre of mass; compact globular proteins have small Rg, elongated or unfolded ones large. Cα contacts (<8 Å, |i−j|>4) count long-range residue pairs in spatial proximity — high for tightly packed folds, near zero for rods or random coil. The bounding-box extents give the protein's footprint along x, y, z in Å.

Accessible surface area quantifies burial. A residue with SASA near zero is packed into the hydrophobic core; one with SASA >100 Å² sits on the surface. Computed here via the Shrake–Rupley numerical algorithm with a 1.4 Å probe.

Plot images: a contact map (which residues are close in 3D, as an N×N binary image), a Ramachandran scatter (backbone torsion angles, revealing secondary-structure composition at a glance), and — for AlphaFold structures — a PAE heatmap (pairwise prediction confidence).

— Structural neighborhood —

The Foldseek 3Di string encodes local tertiary geometry as a 20-letter alphabet — one character per residue — derived from the relative positions of nearby Cα atoms. Unlike the amino-acid sequence, 3Di is a direct function of the 3D structure, so two proteins with the same fold have similar 3Di strings even at low sequence identity.

Nearest PDB neighbors are the top structural matches found by Foldseek when searching this structure against the entire Protein Data Bank. Each hit reports a TM-score (0 to 1; >0.5 almost always implies the same fold) and an E-value. These are *structural* homologs — they may share no detectable sequence similarity.

— Confidence and disorder —

For AlphaFold models, the B-factor field carries pLDDT — the model's own estimate of local accuracy on a 0–100 scale. Regions with pLDDT<50 should be treated as essentially unmodeled; they often correspond to intrinsically disordered segments.

B-factor (Debye–Waller factor) reflects atomic displacement in the crystal lattice. It is an experimental observable (units Å²), not a prediction; low values mean the atom is pinned down, high values mean it moves or is heterogeneous across the crystal.

Predicted aligned error is AlphaFold's pairwise confidence. Unlike pLDDT (per-residue), PAE is per-residue-pair and captures whether two parts of the structure are correctly placed relative to each other. Units are ångströms of expected positional error.